Protein AF-A0A955GCK3-F1 (afdb_monomer_lite)

Structure (mmCIF, N/CA/C/O backbone):
data_AF-A0A955GCK3-F1
#
_entry.id   AF-A0A955GCK3-F1
#
loop_
_atom_site.group_PDB
_atom_site.id
_atom_site.type_symbol
_atom_site.label_atom_id
_atom_site.label_alt_id
_atom_site.label_comp_id
_atom_site.label_asym_id
_atom_site.label_entity_id
_atom_site.label_seq_id
_atom_site.pdbx_PDB_ins_code
_atom_site.Cartn_x
_atom_site.Cartn_y
_atom_site.Cartn_z
_atom_site.occupancy
_atom_site.B_iso_or_equiv
_atom_site.auth_seq_id
_atom_site.auth_comp_id
_atom_site.auth_asym_id
_atom_site.auth_atom_id
_atom_site.pdbx_PDB_model_num
ATOM 1 N N . MET A 1 1 ? 43.723 -4.539 -31.457 1.00 39.97 1 MET A N 1
ATOM 2 C CA . MET A 1 1 ? 42.519 -5.363 -31.221 1.00 39.97 1 MET A CA 1
ATOM 3 C C . MET A 1 1 ? 41.791 -4.793 -30.010 1.00 39.97 1 MET A C 1
ATOM 5 O O . MET A 1 1 ? 42.201 -5.057 -28.893 1.00 39.97 1 MET A O 1
ATOM 9 N N . GLY A 1 2 ? 40.822 -3.900 -30.219 1.00 42.78 2 GLY A N 1
ATOM 10 C CA . GLY A 1 2 ? 40.125 -3.189 -29.128 1.00 42.78 2 GLY A CA 1
ATOM 11 C C . GLY A 1 2 ? 38.960 -2.303 -29.589 1.00 42.78 2 GLY A C 1
ATOM 12 O O . GLY A 1 2 ? 38.435 -1.518 -28.812 1.00 42.78 2 GLY A O 1
ATOM 13 N N . LEU A 1 3 ? 38.569 -2.413 -30.861 1.00 49.44 3 LEU A N 1
ATOM 14 C CA . LEU A 1 3 ? 37.532 -1.598 -31.490 1.00 49.44 3 LEU A CA 1
ATOM 15 C C . LEU A 1 3 ? 36.086 -2.109 -31.273 1.00 49.44 3 LEU A C 1
ATOM 17 O O . LEU A 1 3 ? 35.215 -1.254 -31.113 1.00 49.44 3 LEU A O 1
ATOM 21 N N . PRO A 1 4 ? 35.782 -3.426 -31.183 1.00 60.62 4 PRO A N 1
ATOM 22 C CA . PRO A 1 4 ? 34.381 -3.870 -31.135 1.00 60.62 4 PRO A CA 1
ATOM 23 C C . PRO A 1 4 ? 33.697 -3.611 -29.782 1.00 60.62 4 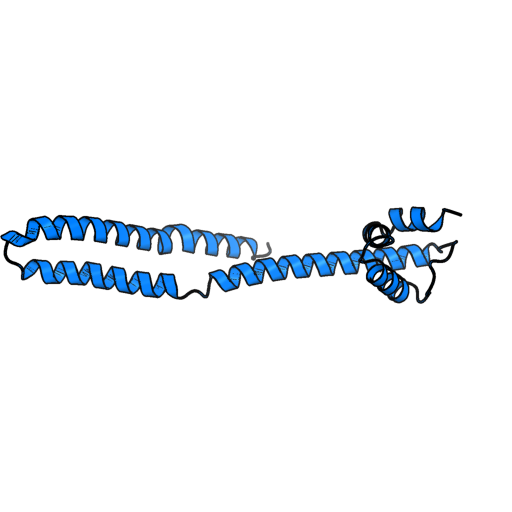PRO A C 1
ATOM 25 O O . PRO A 1 4 ? 32.533 -3.225 -29.747 1.00 60.62 4 PRO A O 1
ATOM 28 N N . ILE A 1 5 ? 34.416 -3.725 -28.659 1.00 59.47 5 ILE A N 1
ATOM 29 C CA . ILE A 1 5 ? 33.841 -3.493 -27.317 1.00 59.47 5 ILE A CA 1
ATOM 30 C C . ILE A 1 5 ? 33.536 -2.006 -27.088 1.00 59.47 5 ILE A C 1
ATOM 32 O O . ILE A 1 5 ? 32.528 -1.676 -26.470 1.00 59.47 5 ILE A O 1
ATOM 36 N N . ALA A 1 6 ? 34.367 -1.099 -27.612 1.00 61.59 6 ALA A N 1
ATOM 37 C CA . ALA A 1 6 ? 34.142 0.340 -27.490 1.00 61.59 6 ALA A CA 1
ATOM 38 C C . ALA A 1 6 ? 32.878 0.783 -28.252 1.00 61.59 6 ALA A C 1
ATOM 40 O O . ALA A 1 6 ? 32.056 1.516 -27.703 1.00 61.59 6 ALA A O 1
ATOM 41 N N . LEU A 1 7 ? 32.679 0.279 -29.475 1.00 63.34 7 LEU A N 1
ATOM 42 C CA . LEU A 1 7 ? 31.474 0.533 -30.273 1.00 63.34 7 LEU A CA 1
ATOM 43 C C . LEU A 1 7 ? 30.225 -0.086 -29.634 1.00 63.34 7 LEU A C 1
ATOM 45 O O . LEU A 1 7 ? 29.195 0.579 -29.528 1.00 63.34 7 LEU A O 1
ATOM 49 N N . LEU A 1 8 ? 30.337 -1.311 -29.116 1.00 65.50 8 LEU A N 1
ATOM 50 C CA . LEU A 1 8 ? 29.255 -1.959 -28.379 1.00 65.50 8 LEU A CA 1
ATOM 51 C C . LEU A 1 8 ? 28.909 -1.198 -27.091 1.00 65.50 8 LEU A C 1
ATOM 53 O O . LEU A 1 8 ? 27.740 -1.047 -26.774 1.00 65.50 8 LEU A O 1
ATOM 57 N N . SER A 1 9 ? 29.894 -0.653 -26.373 1.00 62.72 9 SER A N 1
ATOM 58 C CA . SER A 1 9 ? 29.649 0.155 -25.171 1.00 62.72 9 SER A CA 1
ATOM 59 C C . SER A 1 9 ? 28.987 1.507 -25.458 1.00 62.72 9 SER A C 1
ATOM 61 O O . SER A 1 9 ? 28.333 2.059 -24.579 1.00 62.72 9 SER A O 1
ATOM 63 N N . ALA A 1 10 ? 29.134 2.031 -26.679 1.00 71.31 10 ALA A N 1
ATOM 64 C CA . ALA A 1 10 ? 28.517 3.285 -27.104 1.00 71.31 10 ALA A CA 1
ATOM 65 C C . ALA A 1 10 ? 27.075 3.100 -27.606 1.00 71.31 10 ALA A C 1
ATOM 67 O O . ALA A 1 10 ? 26.255 3.999 -27.442 1.00 71.31 10 ALA A O 1
ATOM 68 N N . VAL A 1 11 ? 26.776 1.953 -28.225 1.00 69.25 11 VAL A N 1
ATOM 69 C CA . VAL A 1 11 ? 25.472 1.680 -28.855 1.00 69.25 11 VAL A CA 1
ATOM 70 C C . VAL A 1 11 ? 24.576 0.783 -28.006 1.00 69.25 11 VAL A C 1
ATOM 72 O O . VAL A 1 11 ? 23.365 0.967 -28.038 1.00 69.25 11 VAL A O 1
ATOM 75 N N . ALA A 1 12 ? 25.170 -0.149 -27.258 1.00 70.81 12 ALA A N 1
ATOM 76 C CA . ALA A 1 12 ? 24.486 -1.102 -26.392 1.00 70.81 12 ALA A CA 1
ATOM 77 C C . ALA A 1 12 ? 25.196 -1.271 -25.022 1.00 70.81 12 ALA A C 1
ATOM 79 O O . ALA A 1 12 ? 25.709 -2.356 -24.712 1.00 70.81 12 ALA A O 1
ATOM 80 N N . PRO A 1 13 ? 25.296 -0.208 -24.196 1.00 77.06 13 PRO A N 1
ATOM 81 C CA . PRO A 1 13 ? 26.073 -0.182 -22.951 1.00 77.06 13 PRO A CA 1
ATOM 82 C C . PRO A 1 13 ? 25.705 -1.269 -21.935 1.00 77.06 13 PRO A C 1
ATOM 84 O O . PRO A 1 13 ? 26.580 -1.785 -21.239 1.00 77.06 13 PRO A O 1
ATOM 87 N N . THR A 1 14 ? 24.432 -1.638 -21.832 1.00 74.19 14 THR A N 1
ATOM 88 C CA . THR A 1 14 ? 23.938 -2.662 -20.903 1.00 74.19 14 THR A CA 1
ATOM 89 C C . THR A 1 14 ? 24.412 -4.041 -21.336 1.00 74.19 14 THR A C 1
ATOM 91 O O . THR A 1 14 ? 24.906 -4.811 -20.514 1.00 74.19 14 THR A O 1
ATOM 94 N N . ILE A 1 15 ? 24.344 -4.324 -22.640 1.00 72.62 15 ILE A N 1
ATOM 95 C CA . ILE A 1 15 ? 24.857 -5.563 -23.235 1.00 72.62 15 ILE A CA 1
ATOM 96 C C . ILE A 1 15 ? 26.382 -5.623 -23.098 1.00 72.62 15 ILE A C 1
ATOM 98 O O . ILE A 1 15 ? 26.914 -6.634 -22.641 1.00 72.62 15 ILE A O 1
ATOM 102 N N . ALA A 1 16 ? 27.083 -4.523 -23.381 1.00 73.94 16 ALA A N 1
ATOM 103 C CA . ALA A 1 16 ? 28.533 -4.428 -23.222 1.00 73.94 16 ALA A CA 1
ATOM 104 C C . ALA A 1 16 ? 28.989 -4.652 -21.771 1.00 73.94 16 ALA A C 1
ATOM 106 O O . ALA A 1 16 ? 29.976 -5.342 -21.536 1.00 73.94 16 ALA A O 1
ATOM 107 N N . LYS A 1 17 ? 28.257 -4.113 -20.786 1.00 77.88 17 LYS A N 1
ATOM 108 C CA . LYS A 1 17 ? 28.574 -4.266 -19.358 1.00 77.88 17 LYS A CA 1
ATOM 109 C C . LYS A 1 17 ? 28.322 -5.682 -18.833 1.00 77.88 17 LYS A C 1
ATOM 111 O O . LYS A 1 17 ? 28.888 -6.049 -17.808 1.00 77.88 17 LYS A O 1
ATOM 116 N N . MET A 1 18 ? 27.479 -6.468 -19.504 1.00 73.94 18 MET A N 1
ATOM 117 C CA . MET A 1 18 ? 27.244 -7.869 -19.148 1.00 73.94 18 MET A CA 1
ATOM 118 C C . MET A 1 18 ? 28.380 -8.794 -19.616 1.00 73.94 18 MET A C 1
ATOM 120 O O . MET A 1 18 ? 28.605 -9.829 -18.982 1.00 73.94 18 MET A O 1
ATOM 124 N N . ILE A 1 19 ? 29.129 -8.417 -20.658 1.00 72.12 19 ILE A N 1
ATOM 125 C CA . ILE A 1 19 ? 30.309 -9.153 -21.137 1.00 72.12 19 ILE A CA 1
ATOM 126 C C . ILE A 1 19 ? 31.443 -9.026 -20.106 1.00 72.12 19 ILE A C 1
ATOM 128 O O . ILE A 1 19 ? 31.768 -7.926 -19.664 1.00 72.12 19 ILE A O 1
ATOM 132 N N . GLY A 1 20 ? 32.031 -10.151 -19.683 1.00 69.31 20 GLY A N 1
ATOM 133 C CA . GLY A 1 20 ? 33.018 -10.191 -18.597 1.00 69.31 20 GLY A CA 1
ATOM 134 C C . GLY A 1 20 ? 32.417 -10.246 -17.185 1.00 69.31 20 GLY A C 1
ATOM 135 O O . GLY A 1 20 ? 33.150 -10.192 -16.196 1.00 69.31 20 GLY A O 1
ATOM 136 N N . THR A 1 21 ? 31.091 -10.375 -17.063 1.00 76.69 21 THR A N 1
ATOM 137 C CA . THR A 1 21 ? 30.402 -10.627 -15.786 1.00 76.69 21 THR A CA 1
ATOM 138 C C . THR A 1 21 ? 29.788 -12.027 -15.763 1.00 76.69 21 THR A C 1
ATOM 140 O O . THR A 1 21 ? 29.757 -12.732 -16.767 1.00 76.69 21 THR A O 1
ATOM 143 N N . LYS A 1 22 ? 29.213 -12.436 -14.625 1.00 75.88 22 LYS A N 1
ATOM 144 C CA . LYS A 1 22 ? 28.503 -13.725 -14.504 1.00 75.88 22 LYS A CA 1
ATOM 145 C C . LYS A 1 22 ? 27.309 -13.883 -15.467 1.00 75.88 22 LYS A C 1
ATOM 147 O O . LYS A 1 22 ? 26.776 -14.982 -15.571 1.00 75.88 22 LYS A O 1
ATOM 152 N N . LEU A 1 23 ? 26.887 -12.809 -16.141 1.00 74.56 23 LEU A N 1
ATOM 153 C CA . LEU A 1 23 ? 25.772 -12.781 -17.094 1.00 74.56 23 LEU A CA 1
ATOM 154 C C . LEU A 1 23 ? 26.231 -12.751 -18.562 1.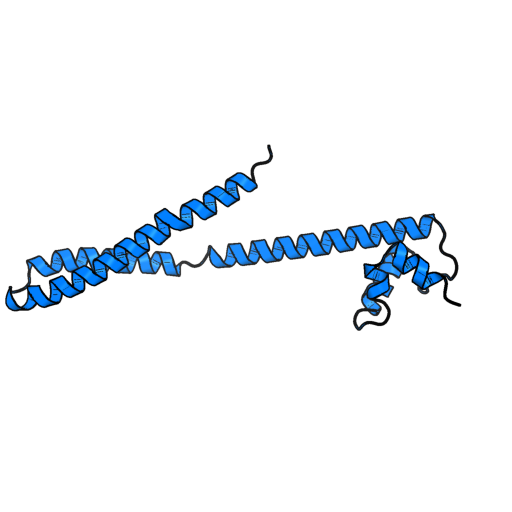00 74.56 23 LEU A C 1
ATOM 156 O O . LEU A 1 23 ? 25.421 -12.508 -19.454 1.00 74.56 23 LEU A O 1
ATOM 160 N N . GLU A 1 24 ? 27.506 -13.023 -18.836 1.00 71.81 24 GLU A N 1
ATOM 161 C CA . GLU A 1 24 ? 28.066 -12.978 -20.190 1.00 71.81 24 GLU A CA 1
ATOM 162 C C . GLU A 1 24 ? 27.321 -13.886 -21.186 1.00 71.81 24 GLU A C 1
ATOM 164 O O . GLU A 1 24 ? 27.042 -13.468 -22.307 1.00 71.81 24 GLU A O 1
ATOM 169 N N . ASN A 1 25 ? 26.882 -15.075 -20.759 1.00 71.81 25 ASN A N 1
ATOM 170 C CA . ASN A 1 25 ? 26.100 -15.991 -21.601 1.00 71.81 25 ASN A CA 1
ATOM 171 C C . ASN A 1 25 ? 24.751 -15.392 -22.053 1.00 71.81 25 ASN A C 1
ATOM 173 O O . ASN A 1 25 ? 24.274 -15.684 -23.150 1.00 71.81 25 ASN A O 1
ATOM 177 N N . VAL A 1 26 ? 24.133 -14.537 -21.229 1.00 72.00 26 VAL A N 1
ATOM 178 C CA . VAL A 1 26 ? 22.871 -13.850 -21.560 1.00 72.00 26 VAL A CA 1
ATOM 179 C C . VAL A 1 26 ? 23.125 -12.758 -22.597 1.00 72.00 26 VAL A C 1
ATOM 181 O O . VAL A 1 26 ? 22.381 -12.647 -23.571 1.00 72.00 26 VAL A O 1
ATOM 184 N N . ALA A 1 27 ? 24.219 -12.009 -22.439 1.00 67.62 27 ALA A N 1
ATOM 185 C CA . ALA A 1 27 ? 24.648 -11.008 -23.411 1.00 67.62 27 ALA A CA 1
ATOM 186 C C . ALA A 1 27 ? 24.954 -11.640 -24.776 1.00 67.62 27 ALA A C 1
ATOM 188 O O . ALA A 1 27 ? 24.451 -11.172 -25.793 1.00 67.62 27 ALA A O 1
ATOM 189 N N . GLN A 1 28 ? 25.705 -12.747 -24.798 1.00 67.88 28 GLN A N 1
ATOM 190 C CA . GLN A 1 28 ? 26.021 -13.478 -26.029 1.00 67.88 28 GLN A CA 1
ATOM 191 C C . GLN A 1 28 ? 24.762 -14.038 -26.710 1.00 67.88 28 GLN A C 1
ATOM 193 O O . GLN A 1 28 ? 24.648 -13.969 -27.931 1.00 67.88 28 GLN A O 1
ATOM 198 N N . THR A 1 29 ? 23.778 -14.512 -25.939 1.00 71.12 29 THR A N 1
ATOM 199 C CA . THR A 1 29 ? 22.494 -14.990 -26.484 1.00 71.12 29 THR A CA 1
ATOM 200 C C . THR A 1 29 ? 21.706 -13.857 -27.145 1.00 71.12 29 THR A C 1
ATOM 202 O O . THR A 1 29 ? 21.216 -14.026 -28.256 1.00 71.12 29 THR A O 1
ATOM 205 N N . LYS A 1 30 ? 21.640 -12.675 -26.520 1.00 69.25 30 LYS A N 1
ATOM 206 C CA . LYS A 1 30 ? 20.940 -11.509 -27.086 1.00 69.25 30 LYS A CA 1
ATOM 207 C C . LYS A 1 30 ? 21.640 -10.932 -28.317 1.00 69.25 30 LYS A C 1
ATOM 209 O O . LYS A 1 30 ? 20.975 -10.547 -29.274 1.00 69.25 30 LYS A O 1
ATOM 214 N N . ILE A 1 31 ? 22.972 -10.935 -28.333 1.00 68.69 31 ILE A N 1
ATOM 215 C CA . ILE A 1 31 ? 23.770 -10.571 -29.514 1.00 68.69 31 ILE A CA 1
ATOM 216 C C . ILE A 1 31 ? 23.514 -11.566 -30.655 1.00 68.69 31 ILE A C 1
ATOM 218 O O . ILE A 1 31 ? 23.296 -11.151 -31.792 1.00 68.69 31 ILE A O 1
ATOM 222 N N . LYS A 1 32 ? 23.469 -12.867 -30.351 1.00 70.56 32 LYS A N 1
ATOM 223 C CA . LYS A 1 32 ? 23.160 -13.924 -31.320 1.00 70.56 32 LYS A CA 1
ATOM 224 C C . LYS A 1 32 ? 21.733 -13.821 -31.868 1.00 70.56 32 LYS A C 1
ATOM 226 O O . LYS A 1 32 ? 21.544 -14.001 -33.065 1.00 70.56 32 LYS A O 1
ATOM 231 N N . GLU A 1 33 ? 20.748 -13.495 -31.032 1.00 70.56 33 GLU A N 1
ATOM 232 C CA . GLU A 1 33 ? 19.359 -13.247 -31.455 1.00 70.56 33 GLU A CA 1
ATOM 233 C C . GLU A 1 33 ? 19.239 -12.009 -32.360 1.00 70.56 33 GLU A C 1
ATOM 235 O O . GLU A 1 33 ? 18.511 -12.044 -33.349 1.00 70.56 33 GLU A O 1
ATOM 240 N N . ALA A 1 34 ? 19.971 -10.931 -32.057 1.00 66.62 34 ALA A N 1
ATOM 241 C CA . ALA A 1 34 ? 19.892 -9.674 -32.802 1.00 66.62 34 ALA A CA 1
ATOM 242 C C . ALA A 1 34 ? 20.679 -9.682 -34.126 1.00 66.62 34 ALA A C 1
ATOM 244 O O . ALA A 1 34 ? 20.254 -9.057 -35.100 1.00 66.62 34 ALA A O 1
ATOM 245 N N . LEU A 1 35 ? 21.833 -10.359 -34.166 1.00 61.72 35 LEU A N 1
ATOM 246 C CA . LEU A 1 35 ? 22.763 -10.326 -35.302 1.00 61.72 35 LEU A CA 1
ATOM 247 C C . LEU A 1 35 ? 22.897 -11.654 -36.052 1.00 61.72 35 LEU A C 1
ATOM 249 O O . LEU A 1 35 ? 23.392 -11.661 -37.175 1.00 61.72 35 LEU A O 1
ATOM 253 N N . GLY A 1 36 ? 22.479 -12.779 -35.470 1.00 61.69 36 GLY A N 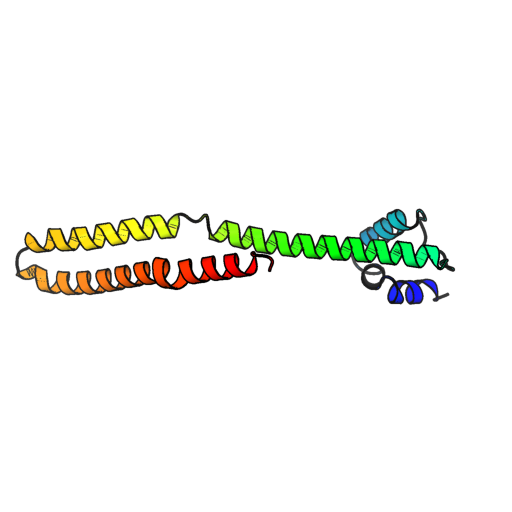1
ATOM 254 C CA . GLY A 1 36 ? 22.639 -14.101 -36.084 1.00 61.69 36 GLY A CA 1
ATOM 255 C C . GLY A 1 36 ? 24.091 -14.594 -36.164 1.00 61.69 36 GLY A C 1
ATOM 256 O O . GLY A 1 36 ? 24.357 -15.564 -36.870 1.00 61.69 36 GLY A O 1
ATOM 257 N N . VAL A 1 37 ? 25.029 -13.949 -35.459 1.00 57.38 37 VAL A N 1
ATOM 258 C CA . VAL A 1 37 ? 26.461 -14.297 -35.455 1.00 57.38 37 VAL A CA 1
ATOM 259 C C . VAL A 1 37 ? 26.878 -14.771 -34.059 1.00 57.38 37 VAL A C 1
ATOM 261 O O . VAL A 1 37 ? 26.531 -14.142 -33.062 1.00 57.38 37 VAL A O 1
ATOM 264 N N . ASP A 1 38 ? 27.637 -15.870 -33.987 1.00 52.78 38 ASP A N 1
ATOM 265 C CA . ASP A 1 38 ? 28.158 -16.449 -32.731 1.00 52.78 38 ASP A CA 1
ATOM 266 C C . ASP A 1 38 ? 29.320 -15.644 -32.118 1.00 52.78 38 ASP A C 1
ATOM 268 O O . ASP A 1 38 ? 29.657 -15.819 -30.949 1.00 52.78 38 ASP A O 1
ATOM 272 N N . ILE A 1 39 ? 29.953 -14.770 -32.904 1.00 54.97 39 ILE A N 1
ATOM 273 C CA . ILE A 1 39 ? 31.126 -13.983 -32.515 1.00 54.97 39 ILE A CA 1
ATOM 274 C C . ILE A 1 39 ? 30.884 -12.544 -32.967 1.00 54.97 39 ILE A C 1
ATOM 276 O O . ILE A 1 39 ? 30.548 -12.317 -34.129 1.00 54.97 39 ILE A O 1
ATOM 280 N N . ILE A 1 40 ? 31.054 -11.577 -32.061 1.00 57.53 40 ILE A N 1
ATOM 281 C CA . ILE A 1 40 ? 30.941 -10.147 -32.380 1.00 57.53 40 ILE A CA 1
ATOM 282 C C . ILE A 1 40 ? 31.970 -9.829 -33.479 1.00 57.53 40 ILE A C 1
ATOM 284 O O . ILE A 1 40 ? 33.168 -9.995 -33.230 1.00 57.53 40 ILE A O 1
ATOM 288 N N . PRO A 1 41 ? 31.552 -9.397 -34.682 1.00 56.31 41 PRO A N 1
ATOM 289 C CA . PRO A 1 41 ? 32.493 -9.082 -35.747 1.00 56.31 41 PRO A CA 1
ATOM 290 C C . PRO A 1 41 ? 33.367 -7.879 -35.361 1.00 56.31 41 PRO A C 1
ATOM 292 O O . PRO A 1 41 ? 32.873 -6.904 -34.796 1.00 56.31 41 PRO A O 1
ATOM 295 N N . ASP A 1 42 ? 34.656 -7.908 -35.720 1.00 55.25 42 ASP A N 1
ATOM 296 C CA . ASP A 1 42 ? 35.594 -6.788 -35.499 1.00 55.25 42 ASP A CA 1
ATOM 297 C C . ASP A 1 42 ? 35.176 -5.491 -36.227 1.00 55.25 42 ASP A C 1
ATOM 299 O O . ASP A 1 42 ? 35.620 -4.400 -35.863 1.00 55.25 42 ASP A O 1
ATOM 303 N N . ALA A 1 43 ? 34.306 -5.600 -37.238 1.00 53.41 43 ALA A N 1
ATOM 304 C CA . ALA A 1 43 ? 33.688 -4.488 -37.947 1.00 53.41 43 ALA A CA 1
ATOM 305 C C . ALA A 1 43 ? 32.167 -4.679 -37.965 1.00 53.41 43 ALA A C 1
ATOM 307 O O . ALA A 1 43 ? 31.654 -5.558 -38.655 1.00 53.41 43 ALA A O 1
ATOM 308 N N . MET A 1 44 ? 31.450 -3.856 -37.204 1.00 60.41 44 MET A N 1
ATOM 309 C CA . MET A 1 44 ? 29.990 -3.816 -37.235 1.00 60.41 44 MET A CA 1
ATOM 310 C C . MET A 1 44 ? 29.520 -2.830 -38.304 1.00 60.41 44 MET A C 1
ATOM 312 O O . MET A 1 44 ? 29.988 -1.689 -38.338 1.00 60.41 44 MET A O 1
ATOM 316 N N . SER A 1 45 ? 28.590 -3.251 -39.164 1.00 61.84 45 SER A N 1
ATOM 317 C CA . SER A 1 45 ? 27.914 -2.340 -40.092 1.00 61.84 45 SER A CA 1
ATOM 318 C C . SER A 1 45 ? 27.006 -1.373 -39.320 1.00 61.84 45 SER A C 1
ATOM 320 O O . SER A 1 45 ? 26.548 -1.683 -38.219 1.00 61.84 45 SER A O 1
ATOM 322 N N . SER A 1 46 ? 26.682 -0.210 -39.895 1.00 62.09 46 SER A N 1
ATOM 323 C CA . SER A 1 46 ? 25.696 0.714 -39.308 1.00 62.09 46 SER A CA 1
ATOM 324 C C . SER A 1 46 ? 24.337 0.045 -39.069 1.00 62.09 46 SER A C 1
ATOM 326 O O . SER A 1 46 ? 23.653 0.354 -38.101 1.00 62.09 46 SER A O 1
ATOM 328 N N . GLU A 1 47 ? 23.983 -0.931 -39.905 1.00 69.62 47 GLU A N 1
ATOM 329 C CA . GLU A 1 47 ? 22.748 -1.710 -39.783 1.00 69.62 47 GLU A CA 1
ATOM 330 C C . GLU A 1 47 ? 22.774 -2.704 -38.604 1.00 69.62 47 GLU A C 1
ATOM 332 O O . GLU A 1 47 ? 21.745 -2.969 -37.980 1.00 69.62 47 GLU A O 1
ATOM 337 N N . ASP A 1 48 ? 23.954 -3.216 -38.253 1.00 66.50 48 ASP A N 1
ATOM 338 C CA . ASP A 1 48 ? 24.152 -4.127 -37.119 1.00 66.50 48 ASP A CA 1
ATOM 339 C C . ASP A 1 48 ? 24.092 -3.373 -35.785 1.00 66.50 48 ASP A C 1
ATOM 341 O O . ASP A 1 48 ? 23.552 -3.870 -34.794 1.00 66.50 48 ASP A O 1
ATOM 345 N N . LEU A 1 49 ? 24.594 -2.134 -35.776 1.00 66.81 49 LEU A N 1
ATOM 346 C CA . LEU A 1 49 ? 24.494 -1.223 -34.636 1.00 66.81 49 LEU A CA 1
ATOM 347 C C . LEU A 1 49 ? 23.030 -0.863 -34.341 1.00 66.81 49 LEU A C 1
ATOM 349 O O . LEU A 1 49 ? 22.612 -0.906 -33.185 1.00 66.81 49 LEU A O 1
ATOM 353 N N . ASP A 1 50 ? 22.225 -0.592 -35.371 1.00 73.81 50 ASP A N 1
ATOM 354 C CA . ASP A 1 50 ? 20.798 -0.293 -35.203 1.00 73.81 50 ASP A CA 1
ATOM 355 C C . ASP A 1 50 ? 19.999 -1.495 -34.676 1.00 73.81 50 ASP A C 1
ATOM 357 O O . ASP A 1 50 ? 19.090 -1.328 -33.858 1.00 73.81 50 ASP A O 1
ATOM 361 N N . LYS A 1 51 ? 20.334 -2.718 -35.107 1.00 75.81 51 LYS A N 1
ATOM 362 C CA . LYS A 1 51 ? 19.711 -3.950 -34.590 1.00 75.81 51 LYS A CA 1
ATOM 363 C C . LYS A 1 51 ? 20.059 -4.191 -33.125 1.00 75.81 51 LYS A C 1
ATOM 365 O O . LYS A 1 51 ? 19.173 -4.518 -32.340 1.00 75.8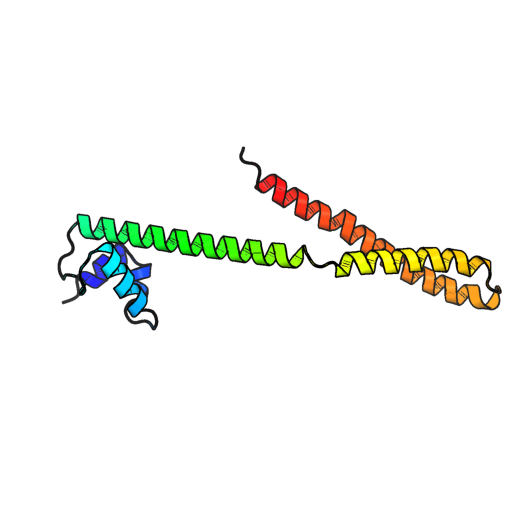1 51 LYS A O 1
ATOM 370 N N . LEU A 1 52 ? 21.316 -3.980 -32.739 1.00 73.31 52 LEU A N 1
ATOM 371 C CA . LEU A 1 52 ? 21.742 -4.112 -31.344 1.00 73.31 52 LEU A CA 1
ATOM 372 C C . LEU A 1 52 ? 21.120 -3.066 -30.432 1.00 73.31 52 LEU A C 1
ATOM 374 O O . LEU A 1 52 ? 20.705 -3.404 -29.327 1.00 73.31 52 LEU A O 1
ATOM 378 N N . LYS A 1 53 ? 21.004 -1.825 -30.906 1.00 78.19 53 LYS A N 1
ATOM 379 C CA . LYS A 1 53 ? 20.315 -0.770 -30.166 1.00 78.19 53 LYS A CA 1
ATOM 380 C C . LYS A 1 53 ? 18.848 -1.122 -29.926 1.00 78.19 53 LYS A C 1
ATOM 382 O O . LYS A 1 53 ? 18.375 -1.027 -28.803 1.00 78.19 53 LYS A O 1
ATOM 387 N N . LYS A 1 54 ? 18.144 -1.607 -30.956 1.00 80.06 54 LYS A N 1
ATOM 388 C CA . LYS A 1 54 ? 16.754 -2.073 -30.817 1.00 80.06 54 LYS A CA 1
ATOM 389 C C . LYS A 1 54 ? 16.629 -3.238 -29.838 1.00 80.06 54 LYS A C 1
ATOM 391 O O . LYS A 1 54 ? 15.723 -3.232 -29.015 1.00 80.06 54 LYS A O 1
ATOM 396 N N . ALA A 1 55 ? 17.543 -4.204 -29.897 1.00 77.44 55 ALA A N 1
ATOM 397 C CA . ALA A 1 55 ? 17.553 -5.331 -28.969 1.00 77.44 55 ALA A CA 1
ATOM 398 C C . ALA A 1 55 ? 17.802 -4.887 -27.515 1.00 77.44 55 ALA A C 1
ATOM 400 O O . ALA A 1 55 ? 17.196 -5.430 -26.591 1.00 77.44 55 ALA A O 1
ATOM 401 N N . GLU A 1 56 ? 18.662 -3.887 -27.297 1.00 77.56 56 GLU A N 1
ATOM 402 C CA . GLU A 1 56 ? 18.852 -3.290 -25.973 1.00 77.56 56 GLU A CA 1
ATOM 403 C C . GLU A 1 56 ? 17.606 -2.522 -25.511 1.00 77.56 56 GLU A C 1
ATOM 405 O O . GLU A 1 56 ? 17.165 -2.715 -24.379 1.00 77.56 56 GLU A O 1
ATOM 410 N N . ASP A 1 57 ? 17.005 -1.705 -26.377 1.00 82.94 57 ASP A N 1
ATOM 411 C CA . ASP A 1 57 ? 15.787 -0.951 -26.069 1.00 82.94 57 ASP A CA 1
ATOM 412 C C . ASP A 1 57 ? 14.622 -1.892 -25.701 1.00 82.94 57 ASP A C 1
ATOM 414 O O . ASP A 1 57 ? 13.887 -1.637 -24.744 1.00 82.94 57 ASP A O 1
ATOM 418 N N . GLU A 1 58 ? 14.475 -3.016 -26.410 1.00 83.81 58 GLU A N 1
ATOM 419 C CA . GLU A 1 58 ? 13.486 -4.057 -26.105 1.00 83.81 58 GLU A CA 1
ATOM 420 C C . GLU A 1 58 ? 13.758 -4.731 -24.757 1.00 83.81 58 GLU A C 1
ATOM 422 O O . GLU A 1 58 ? 12.838 -4.883 -23.949 1.00 83.81 58 GLU A O 1
ATOM 427 N N . MET A 1 59 ? 15.018 -5.073 -24.475 1.00 82.19 59 MET A N 1
ATOM 428 C CA . MET A 1 59 ? 15.425 -5.654 -23.195 1.00 82.19 59 MET A CA 1
ATOM 429 C C . MET A 1 59 ? 15.166 -4.686 -22.032 1.00 82.19 59 MET A C 1
ATOM 431 O O . MET A 1 59 ? 14.640 -5.084 -20.993 1.00 82.19 59 MET A O 1
ATOM 435 N N . LEU A 1 60 ? 15.496 -3.403 -22.196 1.00 83.69 60 LEU A N 1
ATOM 436 C CA . LEU A 1 60 ? 15.241 -2.368 -21.195 1.00 83.69 60 LEU A CA 1
ATOM 437 C C . LEU A 1 60 ? 13.742 -2.168 -20.961 1.00 83.69 60 LEU A C 1
ATOM 439 O O . LEU A 1 60 ? 13.305 -2.026 -19.816 1.00 83.69 60 LEU A O 1
ATOM 443 N N . LEU A 1 61 ? 12.941 -2.197 -22.027 1.00 85.88 61 LEU A N 1
ATOM 444 C CA . LEU A 1 61 ? 11.490 -2.106 -21.930 1.00 85.88 61 LEU A CA 1
ATOM 445 C C . LEU A 1 61 ? 10.893 -3.311 -21.189 1.00 85.88 61 LEU A C 1
ATOM 447 O O . LEU A 1 61 ? 9.962 -3.142 -20.402 1.00 85.88 61 LEU A O 1
ATOM 451 N N . GLU A 1 62 ? 11.407 -4.517 -21.429 1.00 84.19 62 GLU A N 1
ATOM 452 C CA . GLU A 1 62 ? 10.983 -5.734 -20.735 1.00 84.19 62 GLU A CA 1
ATOM 453 C C . GLU A 1 62 ? 11.340 -5.693 -19.244 1.00 84.19 62 GLU A C 1
ATOM 455 O O . GLU A 1 62 ? 10.471 -5.936 -18.405 1.00 84.19 62 GLU A O 1
ATOM 460 N N . LEU A 1 63 ? 12.565 -5.284 -18.900 1.00 82.62 63 LEU A N 1
ATOM 461 C CA . LEU A 1 63 ? 12.988 -5.099 -17.508 1.00 82.62 63 LEU A CA 1
ATOM 462 C C . LEU A 1 63 ? 12.119 -4.069 -16.781 1.00 82.62 63 LEU A C 1
ATOM 464 O O . LEU A 1 63 ? 11.641 -4.326 -15.679 1.00 82.62 63 LEU A O 1
ATOM 468 N N . TYR A 1 64 ? 11.839 -2.933 -17.422 1.00 83.81 64 TYR A N 1
ATOM 469 C CA . TYR A 1 64 ? 10.968 -1.916 -16.840 1.00 83.81 64 TYR A CA 1
ATOM 470 C C . TYR A 1 64 ? 9.541 -2.436 -16.620 1.00 83.81 64 TYR A C 1
ATOM 472 O O . TYR A 1 64 ? 8.921 -2.153 -15.595 1.00 83.81 64 TYR A O 1
ATOM 480 N N . LYS A 1 65 ? 9.004 -3.222 -17.562 1.00 82.00 65 LYS A N 1
ATOM 481 C CA . LYS A 1 65 ? 7.687 -3.859 -17.408 1.00 82.00 65 LYS A CA 1
ATOM 482 C C . LYS A 1 65 ? 7.673 -4.848 -16.247 1.00 82.00 65 LYS A C 1
ATOM 484 O O . LYS A 1 65 ? 6.710 -4.833 -15.484 1.00 82.00 65 LYS A O 1
ATOM 489 N N . LEU A 1 66 ? 8.712 -5.668 -16.099 1.00 81.19 66 LEU A N 1
ATOM 490 C CA . LEU A 1 66 ? 8.842 -6.606 -14.983 1.00 81.19 66 LEU A CA 1
ATOM 491 C C . LEU A 1 66 ? 8.887 -5.869 -13.639 1.00 81.19 66 LEU A C 1
ATOM 493 O O . LEU A 1 66 ? 8.099 -6.197 -12.759 1.00 81.19 66 LEU A O 1
ATOM 497 N N . ASP A 1 67 ? 9.679 -4.801 -13.520 1.00 76.69 67 ASP A N 1
ATOM 498 C CA . ASP A 1 67 ? 9.724 -3.968 -12.309 1.00 76.69 67 ASP A CA 1
ATOM 499 C C . ASP A 1 67 ? 8.356 -3.347 -11.973 1.00 76.69 67 ASP A C 1
ATOM 501 O O . ASP A 1 67 ? 7.955 -3.256 -10.809 1.00 76.69 67 ASP A O 1
ATOM 505 N N . VAL A 1 68 ? 7.613 -2.893 -12.988 1.00 81.25 68 VAL A N 1
ATOM 506 C CA . VAL A 1 68 ? 6.259 -2.350 -12.800 1.00 81.25 68 VAL A CA 1
ATOM 507 C C . VAL A 1 68 ? 5.290 -3.439 -12.338 1.00 81.25 68 VAL A C 1
ATOM 509 O O . VAL A 1 68 ? 4.506 -3.191 -11.418 1.00 81.25 68 VAL A O 1
ATOM 512 N N . ILE A 1 69 ? 5.354 -4.631 -12.937 1.00 77.25 69 ILE A N 1
ATOM 513 C CA . ILE A 1 69 ? 4.532 -5.786 -12.555 1.00 77.25 69 ILE A CA 1
ATOM 514 C C . ILE A 1 69 ? 4.843 -6.205 -11.119 1.00 77.25 69 ILE A C 1
ATOM 516 O O . ILE A 1 69 ? 3.907 -6.351 -10.338 1.00 77.25 69 ILE A O 1
ATOM 520 N N . ASP A 1 70 ? 6.118 -6.305 -10.742 1.00 71.69 70 ASP A N 1
ATOM 521 C CA . ASP A 1 70 ? 6.535 -6.687 -9.390 1.00 71.69 70 ASP A CA 1
ATOM 522 C C . ASP A 1 70 ? 6.022 -5.694 -8.338 1.00 71.69 70 ASP A C 1
ATOM 524 O O . ASP A 1 70 ? 5.511 -6.078 -7.276 1.00 71.69 70 ASP A O 1
ATOM 528 N N . ARG A 1 71 ? 6.066 -4.391 -8.649 1.00 72.00 71 ARG A N 1
ATOM 529 C CA . ARG A 1 71 ? 5.502 -3.344 -7.781 1.00 72.00 71 ARG A CA 1
ATOM 530 C C . ARG A 1 71 ? 3.978 -3.416 -7.700 1.00 72.00 71 ARG A C 1
ATOM 532 O O . ARG A 1 71 ? 3.423 -3.140 -6.633 1.00 72.00 71 ARG A O 1
ATOM 539 N N . ASP A 1 72 ? 3.296 -3.774 -8.783 1.00 69.81 72 ASP A N 1
ATOM 540 C CA . ASP A 1 72 ? 1.842 -3.949 -8.797 1.00 69.81 72 ASP A CA 1
ATOM 541 C C . ASP A 1 72 ? 1.407 -5.219 -8.045 1.00 69.81 72 ASP A C 1
ATOM 543 O O . ASP A 1 72 ? 0.477 -5.175 -7.236 1.00 69.81 72 ASP A O 1
ATOM 547 N N . SER A 1 73 ? 2.122 -6.336 -8.205 1.00 64.38 73 SER A N 1
ATOM 548 C CA . SER A 1 73 ? 1.862 -7.571 -7.458 1.00 64.38 73 SER A CA 1
ATOM 549 C C . SER A 1 73 ? 2.101 -7.398 -5.962 1.00 64.38 73 SER A C 1
ATOM 551 O O . SER A 1 73 ? 1.276 -7.843 -5.160 1.00 64.38 73 SER A O 1
ATOM 553 N N . ALA A 1 74 ? 3.158 -6.677 -5.567 1.00 58.69 74 ALA A N 1
ATOM 554 C CA . ALA A 1 74 ? 3.417 -6.360 -4.164 1.00 58.69 74 ALA A CA 1
ATOM 555 C C . ALA A 1 74 ? 2.282 -5.519 -3.552 1.00 58.69 74 ALA A C 1
ATOM 557 O O . ALA A 1 74 ? 1.864 -5.756 -2.417 1.00 58.69 74 ALA A O 1
ATOM 558 N N . ARG A 1 75 ? 1.717 -4.576 -4.319 1.00 60.41 75 ARG A N 1
ATOM 559 C CA . ARG A 1 75 ? 0.545 -3.794 -3.893 1.00 60.41 75 ARG A CA 1
ATOM 560 C C . ARG A 1 75 ? -0.714 -4.652 -3.783 1.00 60.41 75 ARG A C 1
ATOM 562 O O . ARG A 1 75 ? -1.470 -4.482 -2.832 1.00 60.41 75 ARG A O 1
ATOM 569 N N . LYS A 1 76 ? -0.945 -5.581 -4.713 1.00 57.88 76 LYS A N 1
ATOM 570 C CA . LYS A 1 76 ? -2.120 -6.471 -4.694 1.00 57.88 76 LYS A CA 1
ATOM 571 C C . LYS A 1 76 ? -2.091 -7.470 -3.538 1.00 57.88 76 LYS A C 1
ATOM 573 O O . LYS A 1 76 ? -3.135 -7.704 -2.933 1.00 57.88 76 LYS A O 1
ATOM 578 N N . LEU A 1 77 ? -0.918 -7.995 -3.180 1.00 57.72 77 LEU A N 1
ATOM 579 C CA . LEU A 1 77 ? -0.757 -8.873 -2.015 1.00 57.72 77 LEU A CA 1
ATOM 580 C C . LEU A 1 77 ? -1.125 -8.163 -0.703 1.00 57.72 77 LEU A C 1
ATOM 582 O O . LEU A 1 77 ? -1.810 -8.747 0.130 1.00 57.72 77 LEU A O 1
ATOM 586 N N . ALA A 1 78 ? -0.770 -6.883 -0.556 1.00 57.16 78 ALA A N 1
ATOM 587 C CA . ALA A 1 78 ? -1.139 -6.087 0.617 1.00 57.16 78 ALA A CA 1
ATOM 588 C C . ALA A 1 78 ? -2.646 -5.755 0.699 1.00 57.16 78 ALA A C 1
ATOM 590 O O . ALA A 1 78 ? -3.154 -5.457 1.777 1.00 57.16 78 ALA A O 1
ATOM 591 N N . LEU A 1 79 ? -3.373 -5.793 -0.425 1.00 56.72 79 LEU A N 1
ATOM 592 C CA . LEU A 1 79 ? -4.803 -5.459 -0.487 1.00 56.72 79 LEU A CA 1
ATOM 593 C C . LEU A 1 79 ? -5.732 -6.651 -0.216 1.00 56.72 79 LEU A C 1
ATOM 595 O O . LEU A 1 79 ? -6.901 -6.430 0.099 1.00 56.72 79 LEU A O 1
ATOM 599 N N . ASN A 1 80 ? -5.244 -7.891 -0.337 1.00 56.47 80 ASN A N 1
ATOM 600 C CA . ASN A 1 80 ? -6.057 -9.099 -0.139 1.00 56.47 80 ASN A CA 1
ATOM 601 C C . ASN A 1 80 ? -5.971 -9.673 1.285 1.00 56.47 80 ASN A C 1
ATOM 603 O O . ASN A 1 80 ? -6.479 -10.762 1.554 1.00 56.47 80 ASN A O 1
ATOM 607 N N . ASP A 1 81 ? -5.327 -8.956 2.207 1.00 65.00 81 ASP A N 1
ATOM 608 C CA . ASP A 1 81 ? -5.300 -9.364 3.602 1.00 65.00 81 ASP A CA 1
ATOM 609 C C . ASP A 1 81 ? -6.656 -9.054 4.260 1.00 65.00 81 ASP A C 1
ATOM 611 O O . ASP A 1 81 ? -7.061 -7.900 4.419 1.00 65.00 81 ASP A O 1
ATOM 615 N N . ASN A 1 82 ? -7.393 -10.106 4.624 1.00 72.88 82 ASN A N 1
ATOM 616 C CA . ASN A 1 82 ? -8.658 -9.989 5.349 1.00 72.88 82 ASN A CA 1
ATOM 617 C C . ASN A 1 82 ? -8.450 -9.725 6.850 1.00 72.88 82 ASN A C 1
ATOM 619 O O . ASN A 1 82 ? -9.419 -9.415 7.548 1.00 72.88 82 ASN A O 1
ATOM 623 N N . THR A 1 83 ? -7.215 -9.808 7.353 1.00 76.31 83 THR A N 1
ATOM 624 C CA . THR A 1 83 ? -6.875 -9.623 8.771 1.00 76.31 83 THR A CA 1
ATOM 625 C C . THR A 1 83 ? -7.371 -8.287 9.336 1.00 76.31 83 THR A C 1
ATOM 627 O O . THR A 1 83 ? -8.047 -8.311 10.369 1.00 76.31 83 THR A O 1
ATOM 630 N N . PRO A 1 84 ? -7.178 -7.127 8.669 1.00 76.88 84 PRO A N 1
ATOM 631 C CA . PRO A 1 84 ? -7.691 -5.853 9.170 1.00 76.88 84 PRO A CA 1
ATOM 632 C C . PRO A 1 84 ? -9.222 -5.845 9.263 1.00 76.88 84 PRO A C 1
ATOM 634 O O . PRO A 1 84 ? -9.783 -5.277 10.197 1.00 76.88 84 PRO A O 1
ATOM 637 N N . ARG A 1 85 ? -9.907 -6.518 8.321 1.00 80.06 85 ARG A N 1
ATOM 638 C CA . ARG A 1 85 ? -11.376 -6.560 8.257 1.00 80.06 85 ARG A CA 1
ATOM 639 C C . ARG A 1 85 ? -11.949 -7.384 9.403 1.00 80.06 85 ARG A C 1
ATOM 641 O O . ARG A 1 85 ? -12.892 -6.944 10.055 1.00 80.06 85 ARG A O 1
ATOM 648 N N . VAL A 1 86 ? -11.369 -8.552 9.671 1.00 84.81 86 VAL A N 1
ATOM 649 C CA . VAL A 1 86 ? -11.775 -9.400 10.802 1.00 84.81 86 VAL A CA 1
ATOM 650 C C . VAL A 1 86 ? -11.507 -8.684 12.126 1.00 84.81 86 VAL A C 1
ATOM 652 O O . VAL A 1 86 ? -12.381 -8.656 12.991 1.00 84.81 86 VAL A O 1
ATOM 655 N N . LEU A 1 87 ? -10.344 -8.040 12.260 1.00 83.81 87 LEU A N 1
ATOM 656 C CA . LEU A 1 87 ? -9.983 -7.288 13.460 1.00 83.81 87 LEU A CA 1
ATOM 657 C C . LEU A 1 87 ? -10.932 -6.102 13.705 1.00 83.81 87 LEU A C 1
ATOM 659 O O . LEU A 1 87 ? -11.344 -5.868 14.840 1.00 83.81 87 LEU A O 1
ATOM 663 N N . ALA A 1 88 ? -11.346 -5.404 12.643 1.00 85.44 88 ALA A N 1
ATOM 664 C CA . ALA A 1 88 ? -12.325 -4.324 12.722 1.00 85.44 88 ALA A CA 1
ATOM 665 C C . ALA A 1 88 ? -13.686 -4.803 13.236 1.00 85.44 88 ALA A C 1
ATOM 667 O O . ALA A 1 88 ? -14.260 -4.167 14.124 1.00 85.44 88 ALA A O 1
ATOM 668 N N . TYR A 1 89 ? -14.191 -5.932 12.727 1.00 88.25 89 TYR A N 1
ATOM 669 C CA . TYR A 1 89 ? -15.432 -6.517 13.233 1.00 88.25 89 TYR A CA 1
ATOM 670 C C . TYR A 1 89 ? -15.295 -6.944 14.694 1.00 88.25 89 TYR A C 1
ATOM 672 O O . TYR A 1 89 ? -16.142 -6.576 15.503 1.00 88.25 89 TYR A O 1
ATOM 680 N N . LEU A 1 90 ? -14.219 -7.649 15.054 1.00 89.38 90 LEU A N 1
ATOM 681 C CA . LEU A 1 90 ? -13.994 -8.135 16.417 1.00 89.38 90 LEU A CA 1
ATOM 682 C C . LEU A 1 90 ? -13.959 -6.983 17.428 1.00 89.38 90 LEU A C 1
ATOM 684 O O . LEU A 1 90 ? -14.651 -7.037 18.443 1.00 89.38 90 LEU A O 1
ATOM 688 N N . ILE A 1 91 ? -13.215 -5.915 17.135 1.00 87.50 91 ILE A N 1
ATOM 689 C CA . ILE A 1 91 ? -13.106 -4.760 18.034 1.00 87.50 91 ILE A CA 1
ATOM 690 C C . ILE A 1 91 ? -14.422 -3.974 18.089 1.00 87.50 91 ILE A C 1
ATOM 692 O O . ILE A 1 91 ? -14.820 -3.540 19.166 1.00 87.50 91 ILE A O 1
ATOM 696 N N . THR A 1 92 ? -15.145 -3.846 16.971 1.00 88.12 92 THR A N 1
ATOM 697 C CA . THR A 1 92 ? -16.465 -3.190 16.946 1.00 88.12 92 THR A CA 1
ATOM 698 C C . THR A 1 92 ? -17.480 -3.957 17.796 1.00 88.12 92 THR A C 1
ATOM 700 O O . THR A 1 92 ? -18.121 -3.369 18.665 1.00 88.12 92 THR A O 1
ATOM 703 N N . PHE A 1 93 ? -17.592 -5.275 17.610 1.00 91.12 93 PHE A N 1
ATOM 704 C CA . PHE A 1 93 ? -18.470 -6.115 18.427 1.00 91.12 93 PHE A CA 1
ATOM 705 C C . PHE A 1 93 ? -18.048 -6.131 19.897 1.00 91.12 93 PHE A C 1
ATOM 707 O O . PHE A 1 93 ? -18.909 -6.049 20.768 1.00 91.12 93 PHE A O 1
ATOM 714 N N . GLY A 1 94 ? -16.746 -6.179 20.188 1.00 87.25 94 GLY A N 1
ATOM 715 C CA . GLY A 1 94 ? -16.229 -6.092 21.553 1.00 87.25 94 GLY A CA 1
ATOM 716 C C . GLY A 1 94 ? -16.592 -4.771 22.232 1.00 87.25 94 GLY A C 1
ATOM 717 O O . GLY A 1 94 ? -17.022 -4.775 23.383 1.00 87.25 94 GLY A O 1
ATOM 718 N N . PHE A 1 95 ? -16.483 -3.649 21.511 1.00 87.06 95 PHE A N 1
ATOM 719 C CA . PHE A 1 95 ? -16.816 -2.324 22.031 1.00 87.06 95 PHE A CA 1
ATOM 720 C C . PHE A 1 95 ? -18.307 -2.188 22.344 1.00 87.06 95 PHE A C 1
ATOM 722 O O . PHE A 1 95 ? -18.671 -1.903 23.484 1.00 87.06 95 PHE A O 1
ATOM 729 N N . PHE A 1 96 ? -19.183 -2.472 21.376 1.00 87.44 96 PHE A N 1
ATOM 730 C CA . PHE A 1 96 ? -20.630 -2.404 21.603 1.00 87.44 96 PHE A CA 1
ATOM 731 C C . PHE A 1 96 ? -21.125 -3.473 22.587 1.00 87.44 96 PHE A C 1
ATOM 733 O O . PHE A 1 96 ? -22.027 -3.204 23.376 1.00 87.44 96 PHE A O 1
ATOM 740 N N . GLY A 1 97 ? -20.508 -4.657 22.607 1.00 88.12 97 GLY A N 1
ATOM 741 C CA . GLY A 1 97 ? -20.798 -5.702 23.588 1.00 88.12 97 GLY A CA 1
ATOM 742 C C . GLY A 1 97 ? -20.489 -5.258 25.019 1.00 88.12 97 GLY A C 1
ATOM 743 O O . GLY A 1 97 ? -21.335 -5.403 25.898 1.00 88.12 97 GLY A O 1
ATOM 744 N N . MET A 1 98 ? -19.327 -4.638 25.250 1.00 83.56 98 MET A N 1
ATOM 745 C CA . MET A 1 98 ? -18.969 -4.072 26.559 1.00 83.56 98 MET A CA 1
ATOM 746 C C . MET A 1 98 ? -19.934 -2.968 27.009 1.00 83.56 98 MET A C 1
ATOM 748 O O . MET A 1 98 ? -20.313 -2.932 28.180 1.00 83.56 98 MET A O 1
ATOM 752 N N . LEU A 1 99 ? -20.393 -2.116 26.084 1.00 84.56 99 LEU A N 1
ATOM 753 C CA . LEU A 1 99 ? -21.402 -1.091 26.375 1.00 84.56 99 LEU A CA 1
ATOM 754 C C . LEU A 1 99 ? -22.762 -1.677 26.774 1.00 84.56 99 LEU A C 1
ATOM 756 O O . LEU A 1 99 ? -23.492 -1.048 27.532 1.00 84.56 99 LEU A O 1
ATOM 760 N N . LEU A 1 100 ? -23.124 -2.867 26.295 1.00 85.62 100 LEU A N 1
ATOM 761 C CA . LEU A 1 100 ? -24.340 -3.545 26.750 1.00 85.62 100 LEU A CA 1
ATOM 762 C C . LEU A 1 100 ? -24.136 -4.183 28.125 1.00 85.62 100 LEU A C 1
ATOM 764 O O . LEU A 1 100 ? -24.980 -4.021 29.003 1.00 85.62 100 LEU A O 1
ATOM 768 N N . VAL A 1 101 ? -23.000 -4.856 28.326 1.00 83.69 101 VAL A N 1
ATOM 769 C CA . VAL A 1 101 ? -22.679 -5.588 29.561 1.00 83.69 101 VAL A CA 1
ATOM 770 C C . VAL A 1 101 ? -22.591 -4.659 30.773 1.00 83.69 101 VAL A C 1
ATOM 772 O O . VAL A 1 101 ? -23.085 -5.024 31.837 1.00 83.69 101 VAL A O 1
ATOM 775 N N . ILE A 1 102 ? -22.051 -3.444 30.627 1.00 82.81 102 ILE A N 1
ATOM 776 C CA . ILE A 1 102 ? -21.907 -2.508 31.755 1.00 82.81 102 ILE A CA 1
ATOM 777 C C . ILE A 1 102 ? -23.241 -2.145 32.433 1.00 82.81 102 ILE A C 1
ATOM 779 O O . ILE A 1 102 ? -23.257 -1.918 33.639 1.00 82.81 102 ILE A O 1
ATOM 783 N N . ASN A 1 103 ? -24.363 -2.178 31.703 1.00 78.94 103 ASN A N 1
ATOM 784 C CA . ASN A 1 103 ? -25.696 -1.903 32.260 1.00 78.94 103 ASN A CA 1
ATOM 785 C C . ASN A 1 103 ? -26.182 -2.982 33.242 1.00 78.94 103 ASN A C 1
ATOM 787 O O . ASN A 1 103 ? -27.106 -2.738 34.012 1.00 78.94 103 ASN A O 1
ATOM 791 N N . PHE A 1 104 ? -25.578 -4.172 33.217 1.00 80.31 104 PHE A N 1
ATOM 792 C CA . PHE A 1 104 ? -25.962 -5.304 34.059 1.00 80.31 104 PHE A CA 1
ATOM 793 C C . PHE A 1 104 ? -24.975 -5.563 35.206 1.00 80.31 104 PHE A C 1
ATOM 795 O O . PHE A 1 104 ? -25.168 -6.520 35.957 1.00 80.31 104 PHE A O 1
ATOM 802 N N . LEU A 1 105 ? -23.916 -4.751 35.355 1.00 76.62 105 LEU A N 1
ATOM 803 C CA . LEU A 1 105 ? -22.885 -4.977 36.371 1.00 76.62 105 LEU A CA 1
ATOM 804 C C . LEU A 1 105 ? -23.068 -4.134 37.646 1.00 76.62 105 LEU A C 1
ATOM 806 O O . LEU A 1 105 ? -23.390 -2.945 37.561 1.00 76.62 105 LEU A O 1
ATOM 810 N N . PRO A 1 106 ? -22.771 -4.714 38.830 1.00 76.75 106 PRO A N 1
ATOM 811 C CA . PRO A 1 106 ? -22.750 -3.982 40.093 1.00 76.75 106 PRO A CA 1
ATOM 812 C C . PRO A 1 106 ? -21.775 -2.798 40.057 1.00 76.75 106 PRO A C 1
ATOM 814 O O . PRO A 1 106 ? -20.669 -2.919 39.522 1.00 76.75 106 PRO A O 1
ATOM 817 N N . GLU A 1 107 ? -22.145 -1.683 40.696 1.00 75.81 107 GLU A N 1
ATOM 818 C CA . GLU A 1 107 ? -21.363 -0.431 40.711 1.00 75.81 107 GLU A CA 1
ATOM 819 C C . GLU A 1 107 ? -19.905 -0.611 41.155 1.00 75.81 107 GLU A C 1
ATOM 821 O O . GLU A 1 107 ? -19.013 0.053 40.628 1.00 75.81 107 GLU A O 1
ATOM 826 N N . ALA A 1 108 ? -19.635 -1.574 42.044 1.00 74.75 108 ALA A N 1
ATOM 827 C CA . ALA A 1 108 ? -18.289 -1.890 42.528 1.00 74.75 108 ALA A CA 1
ATOM 828 C C . ALA A 1 108 ? -17.283 -2.199 41.400 1.00 74.75 108 ALA A C 1
ATOM 830 O O . ALA A 1 108 ? -16.098 -1.898 41.534 1.00 74.75 108 ALA A O 1
ATOM 831 N N . ASN A 1 109 ? -17.747 -2.748 40.272 1.00 75.75 109 ASN A N 1
ATOM 832 C CA . ASN A 1 109 ? -16.884 -3.127 39.151 1.00 75.75 109 ASN A CA 1
ATOM 833 C C . ASN A 1 109 ? -16.885 -2.094 38.012 1.00 75.75 109 ASN A C 1
ATOM 835 O O . ASN A 1 109 ? -16.065 -2.194 37.096 1.00 75.75 109 ASN A O 1
ATOM 839 N N . GLN A 1 110 ? -17.766 -1.088 38.053 1.00 77.19 110 GLN A N 1
ATOM 840 C CA . GLN A 1 110 ? -17.936 -0.135 36.952 1.00 77.19 110 GLN A CA 1
ATOM 841 C C . GLN A 1 110 ? -16.707 0.759 36.753 1.00 77.19 110 GLN A C 1
ATOM 843 O O . GLN A 1 110 ? -16.356 1.062 35.618 1.00 77.19 110 GLN A O 1
ATOM 848 N N . SER A 1 111 ? -16.005 1.137 37.826 1.00 81.25 111 SER A N 1
ATOM 849 C CA . SER A 1 111 ? -14.835 2.026 37.730 1.00 81.25 111 SER A CA 1
ATOM 850 C C . SER A 1 111 ? -13.684 1.403 36.924 1.00 81.25 111 SER A C 1
ATOM 852 O O . SER A 1 111 ? -13.159 2.019 35.998 1.00 81.25 111 SER A O 1
ATOM 854 N N . ILE A 1 112 ? -13.348 0.137 37.199 1.00 81.62 112 ILE A N 1
ATOM 855 C CA . ILE A 1 112 ? -12.313 -0.600 36.454 1.00 81.62 112 ILE A CA 1
ATOM 856 C C . ILE A 1 112 ? -12.753 -0.830 35.001 1.00 81.62 112 ILE A C 1
ATOM 858 O O . ILE A 1 112 ? -11.959 -0.661 34.075 1.00 81.62 112 ILE A O 1
ATOM 862 N N . LEU A 1 113 ? -14.029 -1.158 34.78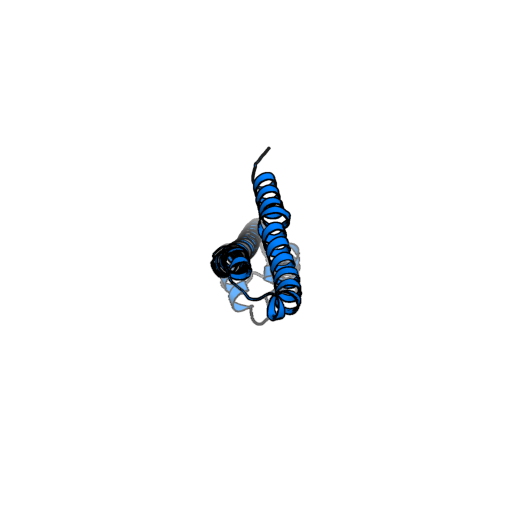0 1.00 81.38 113 LEU A N 1
ATOM 863 C CA . LEU A 1 113 ? -14.562 -1.379 33.435 1.00 81.38 113 LEU A CA 1
ATOM 864 C C . LEU A 1 113 ? -14.591 -0.105 32.598 1.00 81.38 113 LEU A C 1
ATOM 866 O O . LEU A 1 113 ? -14.248 -0.166 31.424 1.00 81.38 113 LEU A O 1
ATOM 870 N N . ASN A 1 114 ? -14.910 1.048 33.182 1.00 85.38 114 ASN A N 1
ATOM 871 C CA . ASN A 1 114 ? -14.882 2.333 32.484 1.00 85.38 114 ASN A CA 1
ATOM 872 C C . ASN A 1 114 ? -13.478 2.669 31.957 1.00 85.38 114 ASN A C 1
ATOM 874 O O . ASN A 1 114 ? -13.345 3.157 30.834 1.00 85.38 114 ASN A O 1
ATOM 878 N N . ILE A 1 115 ? -12.424 2.338 32.713 1.00 86.50 115 ILE A N 1
ATOM 879 C CA . ILE A 1 115 ? -11.032 2.491 32.257 1.00 86.50 115 ILE A CA 1
ATOM 880 C C . ILE A 1 115 ? -10.755 1.574 31.054 1.00 86.50 115 ILE A C 1
ATOM 882 O O . ILE A 1 115 ? -10.175 2.011 30.058 1.00 86.50 115 ILE A O 1
ATOM 886 N N . MET A 1 116 ? -11.207 0.316 31.109 1.00 85.00 116 MET A N 1
ATOM 887 C CA . MET A 1 116 ? -11.049 -0.638 30.003 1.00 85.00 116 MET A CA 1
ATOM 888 C C . MET A 1 116 ? -11.883 -0.262 28.766 1.00 85.00 116 MET A C 1
ATOM 890 O O . MET A 1 116 ? -11.428 -0.441 27.639 1.00 85.00 116 MET A O 1
ATOM 894 N N . ILE A 1 117 ? -13.081 0.300 28.948 1.00 86.88 117 ILE A N 1
ATOM 895 C CA . ILE A 1 117 ? -13.909 0.823 27.852 1.00 86.88 117 ILE A CA 1
ATOM 896 C C . ILE A 1 117 ? -13.216 2.018 27.194 1.00 86.88 117 ILE A C 1
ATOM 898 O O . ILE A 1 117 ? -13.228 2.122 25.970 1.00 86.88 117 ILE A O 1
ATOM 902 N N . GLY A 1 118 ? -12.563 2.887 27.971 1.00 87.62 118 GLY A N 1
ATOM 903 C CA . GLY A 1 118 ? -11.787 4.009 27.439 1.00 87.62 118 GLY A CA 1
ATOM 904 C C . GLY A 1 118 ? -10.642 3.569 26.518 1.00 87.62 118 GLY A C 1
ATOM 905 O O . GLY A 1 118 ? -10.468 4.120 25.425 1.00 87.62 118 GLY A O 1
ATOM 906 N N . SER A 1 119 ? -9.886 2.535 26.907 1.00 89.25 119 SER A N 1
ATOM 907 C CA . SER A 1 119 ? -8.824 1.987 26.050 1.00 89.25 119 SER A CA 1
ATOM 908 C C . SER A 1 119 ? -9.390 1.311 24.793 1.00 89.25 119 SER A C 1
ATOM 910 O O . SER A 1 119 ? -8.890 1.546 23.690 1.00 89.25 119 SER A O 1
ATOM 912 N N . LEU A 1 120 ? -10.486 0.557 24.926 1.00 88.56 120 LEU A N 1
ATOM 913 C CA . LEU A 1 120 ? -11.172 -0.086 23.802 1.00 88.56 120 LEU A CA 1
ATOM 914 C C . LEU A 1 120 ? -11.771 0.937 22.820 1.00 88.56 120 LEU A C 1
ATOM 916 O O . LEU A 1 120 ? -11.669 0.758 21.607 1.00 88.56 120 LEU A O 1
ATOM 920 N N . GLY A 1 121 ? -12.319 2.046 23.322 1.00 90.25 121 GLY A N 1
ATOM 921 C CA . GLY A 1 121 ? -12.800 3.164 22.507 1.00 90.25 121 GLY A CA 1
ATOM 922 C C . GLY A 1 121 ? -11.679 3.830 21.704 1.00 90.25 121 GLY A C 1
ATOM 923 O O . GLY A 1 121 ? -11.861 4.150 20.530 1.00 90.25 121 GLY A O 1
ATOM 924 N N . THR A 1 122 ? -10.483 3.956 22.283 1.00 90.56 122 THR A N 1
ATOM 925 C CA . THR A 1 122 ? -9.296 4.480 21.580 1.00 90.56 122 THR A CA 1
ATOM 926 C C . THR A 1 122 ? -8.848 3.543 20.449 1.00 90.56 122 THR A C 1
ATOM 928 O O . THR A 1 122 ? -8.511 3.997 19.348 1.00 90.56 122 THR A O 1
ATOM 931 N N . ALA A 1 123 ? -8.899 2.226 20.680 1.00 87.94 123 ALA A N 1
ATOM 932 C CA . ALA A 1 123 ? -8.639 1.228 19.643 1.00 87.94 123 ALA A CA 1
ATOM 933 C C . ALA A 1 123 ? -9.685 1.299 18.514 1.00 87.94 123 ALA A C 1
ATOM 935 O O . ALA A 1 123 ? -9.324 1.265 17.338 1.00 87.94 123 ALA A O 1
ATOM 936 N N . TRP A 1 124 ? -10.964 1.484 18.853 1.00 89.50 124 TRP A N 1
ATOM 937 C CA . TRP A 1 124 ? -12.040 1.656 17.874 1.00 89.50 124 TRP A CA 1
ATOM 938 C C . TRP A 1 124 ? -11.844 2.903 16.996 1.00 89.50 124 TRP A C 1
ATOM 940 O O . TRP A 1 124 ? -11.876 2.793 15.769 1.00 89.50 124 TRP A O 1
ATOM 950 N N . VAL A 1 125 ? -11.534 4.067 17.584 1.00 88.94 125 VAL A N 1
ATOM 951 C CA . VAL A 1 125 ? -11.214 5.294 16.822 1.00 88.94 125 VAL A CA 1
ATOM 952 C C . VAL A 1 125 ? -10.023 5.074 15.882 1.00 88.94 125 VAL A C 1
ATOM 954 O O . VAL A 1 125 ? -10.043 5.520 14.735 1.00 88.94 125 VAL A O 1
ATOM 957 N N . SER A 1 126 ? -9.000 4.342 16.326 1.00 86.56 126 SER A N 1
ATOM 958 C CA . SER A 1 126 ? -7.833 4.027 15.490 1.00 86.56 126 SER A CA 1
ATOM 959 C C . SER A 1 126 ? -8.204 3.197 14.254 1.00 86.56 126 SER A C 1
ATOM 961 O O . SER A 1 126 ? -7.687 3.448 13.165 1.00 86.56 126 SER A O 1
ATOM 963 N N . ILE A 1 127 ? -9.148 2.260 14.384 1.00 84.56 127 ILE A N 1
ATOM 964 C CA . ILE A 1 127 ? -9.671 1.466 13.260 1.00 84.56 127 ILE A CA 1
ATOM 965 C C . ILE A 1 127 ? -10.473 2.341 12.303 1.00 84.56 127 ILE A C 1
ATOM 967 O O . ILE A 1 127 ? -10.274 2.260 11.091 1.00 84.56 127 ILE A O 1
ATOM 971 N N . VAL A 1 128 ? -11.344 3.209 12.827 1.00 84.38 128 VAL A N 1
ATOM 972 C CA . VAL A 1 128 ? -12.094 4.171 12.006 1.00 84.38 128 VAL A CA 1
ATOM 973 C C . VAL A 1 128 ? -11.118 5.036 11.200 1.00 84.38 128 VAL A C 1
ATOM 975 O O . VAL A 1 128 ? -11.269 5.163 9.987 1.00 84.38 128 VAL A O 1
ATOM 978 N N . ASN A 1 129 ? -10.048 5.537 11.818 1.00 84.38 129 ASN A N 1
ATOM 979 C CA . ASN A 1 129 ? -9.015 6.309 11.123 1.00 84.38 129 ASN A CA 1
ATOM 980 C C . ASN A 1 129 ? -8.247 5.492 10.070 1.00 84.38 129 ASN A C 1
ATOM 982 O O . ASN A 1 129 ? -7.941 6.011 8.996 1.00 84.38 129 ASN A O 1
ATOM 986 N N . TYR A 1 130 ? -7.954 4.218 10.329 1.00 81.12 130 TYR A N 1
ATOM 987 C CA . TYR A 1 130 ? -7.317 3.336 9.346 1.00 81.12 130 TYR A CA 1
ATOM 988 C C . TYR A 1 130 ? -8.200 3.145 8.100 1.00 81.12 130 TYR A C 1
ATOM 990 O O . TYR A 1 130 ? -7.733 3.296 6.969 1.00 81.12 130 TYR A O 1
ATOM 998 N N . TYR A 1 131 ? -9.495 2.883 8.294 1.00 77.00 131 TYR A N 1
ATOM 999 C CA . TYR A 1 131 ? -10.426 2.639 7.190 1.00 77.00 131 TYR A CA 1
ATOM 1000 C C . TYR A 1 131 ? -10.842 3.912 6.447 1.00 77.00 131 TYR A C 1
ATOM 1002 O O . TYR A 1 131 ? -10.850 3.924 5.215 1.00 77.00 131 TYR A O 1
ATOM 1010 N N . PHE A 1 132 ? -11.158 4.986 7.171 1.00 75.75 132 PHE A N 1
ATOM 1011 C CA . PHE A 1 132 ? -11.714 6.212 6.592 1.00 75.75 132 PHE A CA 1
ATOM 1012 C C . PHE A 1 132 ? -10.679 7.322 6.375 1.00 75.75 132 PHE A C 1
ATOM 1014 O O . PHE A 1 132 ? -10.879 8.171 5.511 1.00 75.75 132 PHE A O 1
ATOM 1021 N N . GLY A 1 133 ? -9.564 7.318 7.110 1.00 69.19 133 GLY A N 1
ATOM 1022 C CA . GLY A 1 133 ? -8.530 8.354 7.036 1.00 69.19 133 GLY A CA 1
ATOM 1023 C C . GLY A 1 133 ? -7.403 8.049 6.044 1.00 69.19 133 GLY A C 1
ATOM 1024 O O . GLY A 1 133 ? -7.056 8.905 5.233 1.00 69.19 133 GLY A O 1
ATOM 1025 N N . SER A 1 134 ? -6.824 6.841 6.069 1.00 58.50 134 SER A N 1
ATOM 1026 C CA . SER A 1 134 ? -5.646 6.513 5.237 1.00 58.50 134 SER A CA 1
ATOM 1027 C C . SER A 1 134 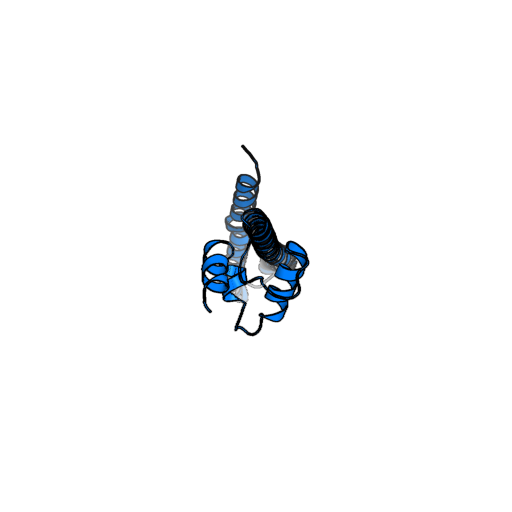? -5.954 5.610 4.035 1.00 58.50 134 SER A C 1
ATOM 1029 O O . SER A 1 134 ? -5.397 5.818 2.952 1.00 58.50 134 SER A O 1
ATOM 1031 N N . SER A 1 135 ? -6.877 4.653 4.176 1.00 55.44 135 SER A N 1
ATOM 1032 C CA . SER A 1 135 ? -7.165 3.664 3.125 1.00 55.44 135 SER A CA 1
ATOM 1033 C C . SER A 1 135 ? -7.922 4.254 1.922 1.00 55.44 135 SER A C 1
ATOM 1035 O O . SER A 1 135 ? -7.559 3.996 0.771 1.00 55.44 135 SER A O 1
ATOM 1037 N N . LEU A 1 136 ? -8.908 5.132 2.155 1.00 52.31 136 LEU A N 1
ATOM 1038 C CA . LEU A 1 136 ? -9.607 5.855 1.079 1.00 52.31 136 LEU A CA 1
ATOM 1039 C C . LEU A 1 136 ? -8.687 6.848 0.354 1.00 52.31 136 LEU A C 1
ATOM 1041 O O . LEU A 1 136 ? -8.703 6.922 -0.873 1.00 52.31 136 LEU A O 1
ATOM 1045 N N . GLY A 1 137 ? -7.834 7.566 1.093 1.00 55.06 137 GLY A N 1
ATOM 1046 C CA . GLY A 1 137 ? -6.919 8.559 0.526 1.00 55.06 137 GLY A CA 1
ATOM 1047 C C . GLY A 1 137 ? -5.855 7.959 -0.399 1.00 55.06 137 GLY A C 1
ATOM 1048 O O . GLY A 1 137 ? -5.524 8.562 -1.418 1.00 55.06 137 GLY A O 1
ATOM 1049 N N . SER A 1 138 ? -5.336 6.768 -0.083 1.00 55.88 138 SER A N 1
ATOM 1050 C CA . SER A 1 138 ? -4.367 6.062 -0.938 1.00 55.88 138 SER A CA 1
ATOM 1051 C C . SER A 1 138 ? -5.017 5.494 -2.208 1.00 55.88 138 SER A C 1
ATOM 1053 O O . SER A 1 138 ? -4.484 5.649 -3.308 1.00 55.88 138 SER A O 1
ATOM 1055 N N . ARG A 1 139 ? -6.218 4.909 -2.082 1.00 55.31 139 ARG A N 1
ATOM 1056 C CA . ARG A 1 139 ? -6.974 4.359 -3.220 1.00 55.31 139 ARG A CA 1
ATOM 1057 C C . ARG A 1 139 ? -7.387 5.442 -4.220 1.00 55.31 139 ARG A C 1
ATOM 1059 O O . ARG A 1 139 ? -7.129 5.275 -5.407 1.00 55.31 139 ARG A O 1
ATOM 1066 N N . ASN A 1 140 ? -7.913 6.574 -3.743 1.00 58.81 140 ASN A N 1
ATOM 1067 C CA . ASN A 1 140 ? -8.317 7.685 -4.614 1.00 58.81 140 ASN A CA 1
ATOM 1068 C C . ASN A 1 140 ? -7.124 8.313 -5.350 1.00 58.81 140 ASN A C 1
ATOM 1070 O O . ASN A 1 140 ? -7.229 8.661 -6.522 1.00 58.81 140 ASN A O 1
ATOM 1074 N N . LYS A 1 141 ? -5.968 8.450 -4.681 1.00 57.78 141 LYS A N 1
ATOM 1075 C CA . LYS A 1 141 ? -4.754 8.996 -5.311 1.00 57.78 141 LYS A CA 1
ATOM 1076 C C . LYS A 1 141 ? -4.252 8.102 -6.444 1.00 57.78 141 LYS A C 1
ATOM 1078 O O . LYS A 1 141 ? -3.901 8.619 -7.496 1.00 57.78 141 LYS A O 1
ATOM 1083 N N . ASN A 1 142 ? -4.259 6.783 -6.261 1.00 58.81 142 ASN A N 1
ATOM 1084 C CA . ASN A 1 142 ? -3.851 5.857 -7.319 1.00 58.81 142 ASN A CA 1
ATOM 1085 C C . ASN A 1 142 ? -4.834 5.846 -8.499 1.00 58.81 142 ASN A C 1
ATOM 1087 O O . ASN A 1 142 ? -4.401 5.772 -9.644 1.00 58.81 142 ASN A O 1
ATOM 1091 N N . GLU A 1 143 ? -6.137 5.972 -8.245 1.00 60.09 143 GLU A N 1
ATOM 1092 C CA . GLU A 1 143 ? -7.158 6.018 -9.300 1.00 60.09 143 GLU A CA 1
ATOM 1093 C C . GLU A 1 143 ? -7.078 7.306 -10.140 1.00 60.09 143 GLU A C 1
ATOM 1095 O O . GLU A 1 143 ? -7.212 7.270 -11.362 1.00 60.09 143 GLU A O 1
ATOM 1100 N N . LEU A 1 144 ? -6.764 8.441 -9.506 1.00 61.12 144 LEU A N 1
ATOM 1101 C CA . LEU A 1 144 ? -6.533 9.716 -10.196 1.00 61.12 144 LEU A CA 1
ATOM 1102 C C . LEU A 1 144 ? -5.263 9.712 -11.060 1.00 61.12 144 LEU A C 1
ATOM 1104 O O . LEU A 1 144 ? -5.225 10.403 -12.073 1.00 61.12 144 LEU A O 1
ATOM 1108 N N . LEU A 1 145 ? -4.243 8.935 -10.686 1.00 64.62 145 LEU A N 1
ATOM 1109 C CA . LEU A 1 145 ? -3.019 8.766 -11.480 1.00 64.62 145 LEU A CA 1
ATOM 1110 C C . LEU A 1 145 ? -3.209 7.820 -12.678 1.00 64.62 145 LEU A C 1
ATOM 1112 O O . LEU A 1 145 ? -2.444 7.897 -13.634 1.00 64.62 145 LEU A O 1
ATOM 1116 N N . LEU A 1 146 ? -4.213 6.939 -12.634 1.00 64.50 146 LEU A N 1
ATOM 1117 C CA . LEU A 1 146 ? -4.520 5.970 -13.693 1.00 64.50 146 LEU A CA 1
ATOM 1118 C C . LEU A 1 146 ? -5.501 6.500 -14.746 1.00 64.50 146 LEU A C 1
ATOM 1120 O O . LEU A 1 146 ? -5.670 5.854 -15.779 1.00 64.50 146 LEU A O 1
ATOM 1124 N N . LYS A 1 147 ? -6.145 7.654 -14.523 1.00 45.91 147 LYS A N 1
ATOM 1125 C CA . LYS A 1 147 ? -6.968 8.295 -15.554 1.00 45.91 147 LYS A CA 1
ATOM 1126 C C . LYS A 1 147 ? -6.070 9.036 -16.555 1.00 45.91 147 LYS A C 1
ATOM 1128 O O . LYS A 1 147 ? -5.460 10.035 -16.169 1.00 45.91 147 LYS A O 1
ATOM 1133 N N . PRO A 1 148 ? -5.992 8.599 -17.827 1.00 53.50 148 PRO A N 1
ATOM 1134 C CA . PRO A 1 148 ? -5.381 9.416 -18.865 1.00 53.50 148 PRO A CA 1
ATOM 1135 C C . PRO A 1 148 ? -6.196 10.709 -19.022 1.00 53.50 148 PRO A C 1
ATOM 1137 O O . PRO A 1 148 ? -7.428 10.675 -18.965 1.00 53.50 148 PRO A O 1
ATOM 1140 N N . LYS A 1 149 ? -5.495 11.841 -19.145 1.00 49.94 149 LYS A N 1
ATOM 1141 C CA . LYS A 1 149 ? -6.094 13.129 -19.520 1.00 49.94 149 LYS A CA 1
ATOM 1142 C C . LYS A 1 149 ? -6.562 13.107 -20.967 1.00 49.94 149 LYS A C 1
ATOM 1144 O O . LYS A 1 149 ? -5.848 12.489 -21.786 1.00 49.94 149 LYS A O 1
#

Foldseek 3Di:
DPQQLVLCCVLQVVLSVCCVPPNVVVSQVLLCVQPVDSDRDSDDDPVSSVSNNVSNVVVVVVVVVVVVVVVVVVVVVVVPDCVLVVVLVVLVCVLVVLVVVLVVDDPVCNVVSVVVSVVSVVVNVVSVCVVPPPPVVVVVVVVVVPDDD

pLDDT: mean 72.45, std 11.9, range [39.97, 91.12]

Sequence (149 aa):
MGLPIALLSAVAPTIAKMIGTKLENVAQTKIKEALGVDIIPDAMSSEDLDKLKKAEDEMLLELYKLDVIDRDSARKLALNDNTPRVLAYLITFGFFGMLLVINFLPEANQSILNIMIGSLGTAWVSIVNYYFGSSLGSRNKNELLLKPK

Radius of gyration: 30.83 Å; chains: 1; bounding box: 68×30×83 Å

Secondary structure (DSSP, 8-state):
--HHHHHHHHH-HHHHHHTTSTTHHHHHHHHHHHH--SS--SS--HHHHHHHHHHHHHHHHHHHHHHHHHHHHHHHHHHS--HHHHHHHHHHHHHHHHHHHGGGS-HHHHHHHHHHHHHHHHHHHHHHIIIIIIIHHHHHHHHHHHS--